Protein AF-A0A3B0PQB1-F1 (afdb_monomer)

Solvent-accessible surface area (backbone atoms only — not comparable to full-atom values): 3625 Å² total; per-residue (Å²): 139,88,86,90,73,97,54,83,54,46,32,48,31,55,50,38,37,76,68,68,76,29,94,44,72,64,50,30,43,52,50,59,70,77,40,90,43,28,50,74,91,35,75,64,88,51,50,73,43,73,43,43,85,90,64,49,77,85

Structure (mmCIF, N/CA/C/O backbone):
data_AF-A0A3B0PQB1-F1
#
_entry.id   AF-A0A3B0PQB1-F1
#
loop_
_atom_site.group_PDB
_atom_site.id
_atom_site.type_symbol
_atom_site.label_atom_id
_atom_site.label_alt_id
_atom_site.label_comp_id
_atom_site.label_asym_id
_atom_site.label_entity_id
_atom_site.label_seq_id
_atom_site.pdbx_PDB_ins_code
_atom_site.Cartn_x
_atom_site.Cartn_y
_atom_site.Cartn_z
_atom_s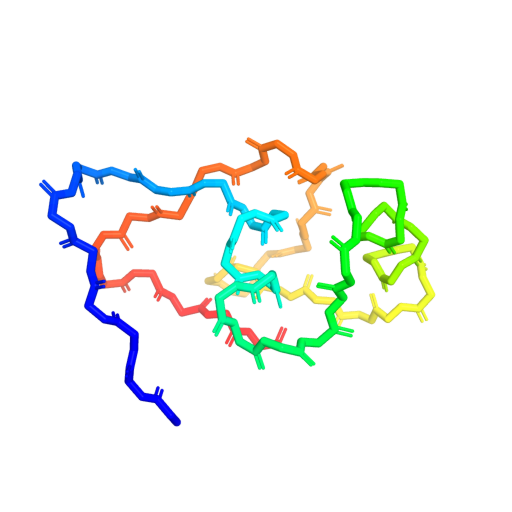ite.occupancy
_atom_site.B_iso_or_equiv
_atom_site.auth_seq_id
_atom_site.auth_comp_id
_atom_site.auth_asym_id
_atom_site.auth_atom_id
_atom_site.pdbx_PDB_model_num
ATOM 1 N N . MET A 1 1 ? -11.094 -10.296 -6.109 1.00 72.38 1 MET A N 1
ATOM 2 C CA . MET A 1 1 ? -10.179 -11.026 -5.197 1.00 72.38 1 MET A CA 1
ATOM 3 C C . MET A 1 1 ? -10.440 -10.561 -3.772 1.00 72.38 1 MET A C 1
ATOM 5 O O . MET A 1 1 ? -10.744 -9.389 -3.607 1.00 72.38 1 MET A O 1
ATOM 9 N N . VAL A 1 2 ? -10.348 -11.431 -2.762 1.00 77.56 2 VAL A N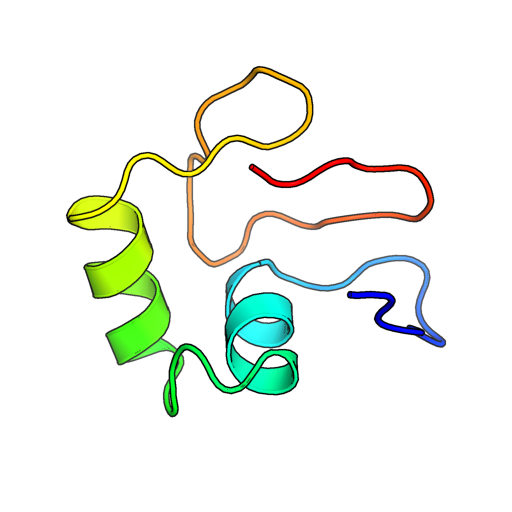 1
ATOM 10 C CA . VAL A 1 2 ? -10.547 -11.051 -1.348 1.00 77.56 2 VAL A CA 1
ATOM 11 C C . VAL A 1 2 ? -9.229 -11.224 -0.596 1.00 77.56 2 VAL A C 1
ATOM 13 O O . VAL A 1 2 ? -8.675 -12.320 -0.589 1.00 77.56 2 VAL A O 1
ATOM 16 N N . ILE A 1 3 ? -8.729 -10.156 0.032 1.00 80.94 3 ILE A N 1
ATOM 17 C CA . ILE A 1 3 ? -7.522 -10.180 0.873 1.00 80.94 3 ILE A CA 1
ATOM 18 C C . ILE A 1 3 ? -7.952 -10.015 2.331 1.00 80.94 3 ILE A C 1
ATOM 20 O O . ILE A 1 3 ? -8.585 -9.022 2.682 1.00 80.94 3 ILE A O 1
ATOM 24 N N . LYS A 1 4 ? -7.600 -10.982 3.183 1.00 82.75 4 LYS A N 1
ATOM 25 C CA . LYS A 1 4 ? -7.826 -10.896 4.632 1.00 82.75 4 LYS A CA 1
ATOM 26 C C . LYS A 1 4 ? -6.631 -10.214 5.297 1.00 82.75 4 LYS A C 1
ATOM 28 O O . LYS A 1 4 ? -5.490 -10.592 5.040 1.00 82.75 4 LYS A O 1
ATOM 33 N N . ILE A 1 5 ? -6.902 -9.242 6.161 1.00 85.50 5 ILE A N 1
ATOM 34 C CA . ILE A 1 5 ? -5.905 -8.594 7.017 1.00 85.50 5 ILE A CA 1
ATOM 35 C C . ILE A 1 5 ? -6.315 -8.780 8.479 1.00 85.50 5 ILE A C 1
ATOM 37 O O . ILE A 1 5 ? -7.497 -8.706 8.799 1.00 85.50 5 ILE A O 1
ATOM 41 N N . ASN A 1 6 ? -5.342 -9.029 9.356 1.00 85.38 6 ASN A N 1
ATOM 42 C CA . ASN A 1 6 ? -5.568 -9.199 10.801 1.00 85.38 6 ASN A CA 1
ATOM 43 C C . ASN A 1 6 ? -5.252 -7.917 11.592 1.00 85.38 6 ASN A C 1
ATOM 45 O O . ASN A 1 6 ? -5.165 -7.936 12.815 1.00 85.38 6 ASN A O 1
ATOM 49 N N . THR A 1 7 ? -5.016 -6.814 10.885 1.00 90.12 7 THR A N 1
ATOM 50 C CA . THR A 1 7 ? -4.708 -5.496 11.438 1.00 90.12 7 THR A CA 1
ATOM 51 C C . THR A 1 7 ? -5.841 -4.535 11.107 1.00 90.12 7 THR A C 1
ATOM 53 O O . THR A 1 7 ? -6.515 -4.694 10.093 1.00 90.12 7 THR A O 1
ATOM 56 N N . GLU A 1 8 ? -6.013 -3.487 11.913 1.00 90.88 8 GLU A N 1
ATOM 57 C CA . GLU A 1 8 ? -7.031 -2.450 11.665 1.00 90.88 8 GLU A CA 1
ATOM 58 C C . GLU A 1 8 ? -6.857 -1.745 10.310 1.00 90.88 8 GLU A C 1
ATOM 60 O O . GLU A 1 8 ? -7.805 -1.213 9.732 1.00 90.88 8 GLU A O 1
ATOM 65 N N . SER A 1 9 ? -5.623 -1.706 9.801 1.00 93.69 9 SER A N 1
ATOM 66 C CA . SER A 1 9 ? -5.313 -1.163 8.484 1.00 93.6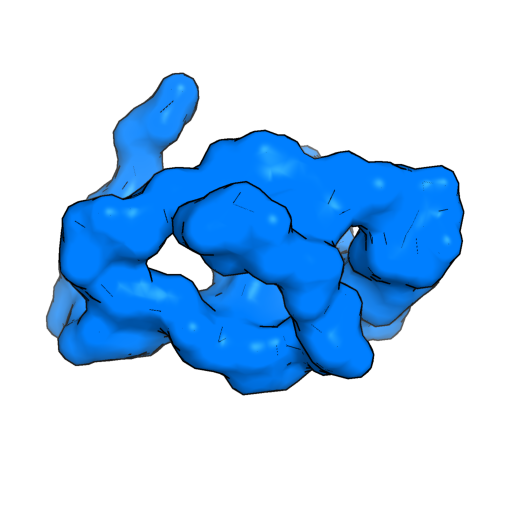9 9 SER A CA 1
ATOM 67 C C . SER A 1 9 ? -4.076 -1.808 7.871 1.00 93.69 9 SER A C 1
ATOM 69 O O . SER A 1 9 ? -3.234 -2.378 8.571 1.00 93.69 9 SER A O 1
ATOM 71 N N . ILE A 1 10 ? -3.945 -1.662 6.558 1.00 94.38 10 ILE A N 1
ATOM 72 C CA . ILE A 1 10 ? -2.775 -2.048 5.770 1.00 94.38 10 ILE A CA 1
ATOM 73 C C . ILE A 1 10 ? -2.391 -0.904 4.828 1.00 94.38 10 ILE A C 1
ATOM 75 O O . ILE A 1 10 ? -3.252 -0.157 4.377 1.00 94.38 10 ILE A O 1
ATOM 79 N N . LYS A 1 11 ? -1.106 -0.724 4.506 1.00 95.25 11 LYS A N 1
ATOM 80 C CA . LYS A 1 11 ? -0.713 0.260 3.482 1.00 95.25 11 LYS A CA 1
ATOM 81 C C . LYS A 1 11 ? -1.030 -0.265 2.082 1.00 95.25 11 LYS A C 1
ATOM 83 O O . LYS A 1 11 ? -0.826 -1.449 1.828 1.00 95.25 11 LYS A O 1
ATOM 88 N N . ILE A 1 12 ? -1.386 0.610 1.141 1.00 94.94 12 ILE A N 1
ATOM 89 C CA . ILE A 1 12 ? -1.587 0.231 -0.271 1.00 94.94 12 ILE A CA 1
ATOM 90 C C . ILE A 1 12 ? -0.368 -0.499 -0.854 1.00 94.94 12 ILE A C 1
ATOM 92 O O . ILE A 1 12 ? -0.523 -1.524 -1.502 1.00 94.94 12 ILE A O 1
ATOM 96 N N . SER A 1 13 ? 0.858 -0.068 -0.540 1.00 94.94 13 SER A N 1
ATOM 97 C CA . SER A 1 13 ? 2.067 -0.781 -0.985 1.00 94.94 13 SER A CA 1
ATOM 98 C C . SER A 1 13 ? 2.164 -2.211 -0.454 1.00 94.94 13 SER A C 1
ATOM 100 O O . SER A 1 13 ? 2.671 -3.088 -1.143 1.00 94.94 13 SER A O 1
ATOM 102 N N . GLN A 1 14 ? 1.676 -2.470 0.758 1.00 94.12 14 GLN A N 1
ATOM 103 C CA . GLN A 1 14 ? 1.618 -3.824 1.305 1.00 94.12 14 GLN A CA 1
ATOM 104 C C . GLN A 1 14 ? 0.470 -4.619 0.675 1.00 94.12 14 GLN A C 1
ATOM 106 O O . GLN A 1 14 ? 0.659 -5.794 0.382 1.00 94.12 14 GLN A O 1
ATOM 111 N N . LEU A 1 15 ? -0.676 -3.983 0.410 1.00 93.25 15 LEU A N 1
ATOM 112 C CA . LEU A 1 15 ? -1.794 -4.608 -0.298 1.00 93.25 15 LEU A CA 1
ATOM 113 C C . LEU A 1 15 ? -1.378 -5.067 -1.703 1.00 93.25 15 LEU A C 1
ATOM 115 O O . LEU A 1 15 ? -1.598 -6.223 -2.046 1.00 93.25 15 LEU A O 1
ATOM 119 N N . LEU A 1 16 ? -0.712 -4.202 -2.476 1.00 93.69 16 LEU A N 1
ATOM 120 C CA . LEU A 1 16 ? -0.202 -4.520 -3.816 1.00 93.69 16 LEU A CA 1
ATOM 121 C C . LEU A 1 16 ? 0.795 -5.686 -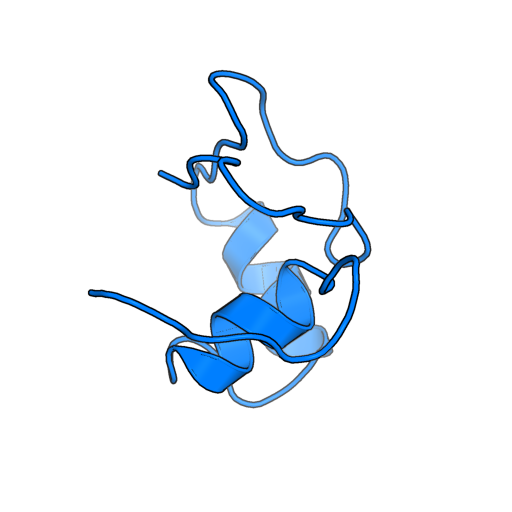3.790 1.00 93.69 16 LEU A C 1
ATOM 123 O O . LEU A 1 16 ? 0.778 -6.540 -4.676 1.00 93.69 16 LEU A O 1
ATOM 127 N N . LYS A 1 17 ? 1.625 -5.770 -2.742 1.00 93.81 17 LYS A N 1
ATOM 128 C CA . LYS A 1 17 ? 2.509 -6.922 -2.524 1.00 93.81 17 LYS A CA 1
ATOM 129 C C . LYS A 1 17 ? 1.741 -8.204 -2.215 1.00 93.81 17 LYS A C 1
ATOM 131 O O . LYS A 1 17 ? 2.033 -9.240 -2.799 1.00 93.81 17 LYS A O 1
ATOM 136 N N . LEU 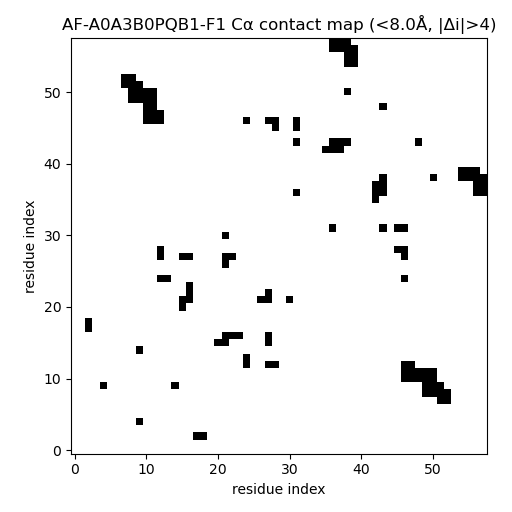A 1 18 ? 0.758 -8.151 -1.315 1.00 91.69 18 LEU A N 1
ATOM 137 C CA . LEU A 1 18 ? -0.081 -9.313 -0.993 1.00 91.69 18 LEU A CA 1
ATOM 138 C C . LEU A 1 18 ? -0.883 -9.789 -2.210 1.00 91.69 18 LEU A C 1
ATOM 140 O O . LEU A 1 18 ? -1.087 -10.988 -2.378 1.00 91.69 18 LEU A O 1
ATOM 144 N N . ALA A 1 19 ? -1.276 -8.857 -3.079 1.00 91.50 19 ALA A N 1
ATOM 145 C CA . ALA A 1 19 ? -1.929 -9.129 -4.351 1.00 91.50 19 AL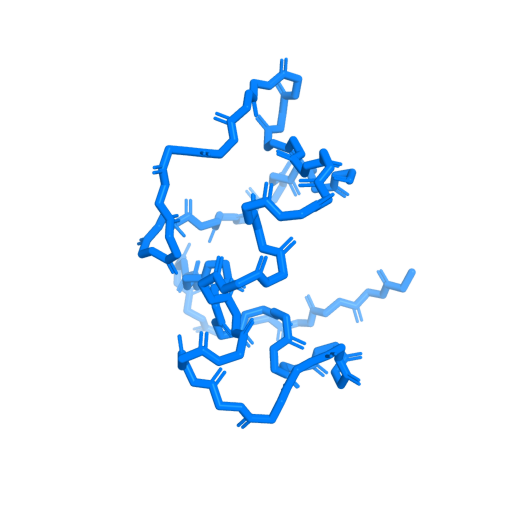A A CA 1
ATOM 146 C C . ALA A 1 19 ? -0.984 -9.655 -5.445 1.00 91.50 19 ALA A C 1
ATOM 148 O O . ALA A 1 19 ? -1.455 -9.969 -6.533 1.00 91.50 19 ALA A O 1
ATOM 149 N N . ARG A 1 20 ? 0.328 -9.753 -5.173 1.00 92.94 20 ARG A N 1
ATOM 150 C CA . ARG A 1 20 ? 1.374 -10.130 -6.143 1.00 92.94 20 ARG A CA 1
ATOM 151 C C . ARG A 1 20 ? 1.418 -9.232 -7.388 1.00 92.94 20 ARG A C 1
ATOM 153 O O . ARG A 1 20 ? 1.817 -9.678 -8.455 1.00 92.94 20 ARG A O 1
ATOM 160 N N . ILE A 1 21 ? 1.022 -7.967 -7.241 1.00 93.50 21 ILE A N 1
ATOM 161 C CA . ILE A 1 21 ? 1.100 -6.951 -8.304 1.00 93.50 21 ILE A CA 1
ATOM 162 C C . ILE A 1 21 ? 2.501 -6.328 -8.338 1.00 93.50 21 ILE A C 1
ATOM 164 O O . ILE A 1 21 ? 3.008 -5.969 -9.394 1.00 93.50 21 ILE A O 1
ATOM 168 N N . THR A 1 22 ? 3.145 -6.203 -7.174 1.00 95.56 22 THR A N 1
ATOM 169 C CA . THR A 1 22 ? 4.495 -5.636 -7.049 1.00 95.56 22 THR A CA 1
ATOM 170 C C . THR A 1 22 ? 5.327 -6.412 -6.040 1.00 95.56 22 THR A C 1
ATOM 172 O O . THR A 1 22 ? 4.786 -6.837 -5.021 1.00 95.56 22 THR A O 1
ATOM 175 N N . ASP A 1 23 ? 6.644 -6.481 -6.234 1.00 92.56 23 ASP A N 1
ATOM 176 C CA . ASP A 1 23 ? 7.537 -7.226 -5.330 1.00 92.56 23 ASP A CA 1
ATOM 177 C C . ASP A 1 23 ? 8.152 -6.360 -4.220 1.00 92.56 23 ASP A C 1
ATOM 179 O O . ASP A 1 23 ? 8.399 -6.811 -3.094 1.00 92.56 23 ASP A O 1
ATOM 183 N N . THR A 1 24 ? 8.374 -5.073 -4.501 1.00 93.25 24 THR A N 1
ATOM 184 C CA . THR A 1 24 ? 9.055 -4.145 -3.589 1.00 93.25 24 THR A CA 1
ATOM 185 C C . THR A 1 24 ? 8.219 -2.906 -3.297 1.00 93.25 24 THR A C 1
ATOM 187 O O . THR A 1 24 ? 7.348 -2.502 -4.065 1.00 93.25 24 THR A O 1
ATOM 190 N N . GLY A 1 25 ? 8.519 -2.235 -2.180 1.00 84.94 25 GLY A N 1
ATOM 191 C CA . GLY A 1 25 ? 7.887 -0.953 -1.862 1.00 84.94 25 GLY A CA 1
ATOM 192 C C . GLY A 1 25 ? 8.265 0.174 -2.834 1.00 84.94 25 GLY A C 1
ATOM 193 O O . GLY A 1 25 ? 7.548 1.171 -2.890 1.00 84.94 25 GLY A O 1
ATOM 194 N N . GLY A 1 26 ? 9.378 0.035 -3.566 1.00 91.69 26 GLY A N 1
ATOM 195 C CA . GLY A 1 26 ? 9.762 0.931 -4.658 1.00 91.69 26 GLY A CA 1
ATOM 196 C C . GLY A 1 26 ? 8.899 0.701 -5.896 1.00 91.69 26 GLY A C 1
ATOM 197 O O . GLY A 1 26 ? 8.312 1.651 -6.400 1.00 91.69 26 GLY A O 1
ATOM 198 N N . ALA A 1 27 ? 8.723 -0.559 -6.305 1.00 94.75 27 ALA A N 1
ATOM 199 C CA . ALA A 1 27 ? 7.836 -0.934 -7.407 1.00 94.75 27 ALA A CA 1
ATOM 200 C C . ALA A 1 27 ? 6.387 -0.474 -7.164 1.00 94.75 27 ALA A C 1
ATOM 202 O O . ALA A 1 27 ? 5.771 0.099 -8.053 1.00 94.75 27 ALA A O 1
ATOM 203 N N . ALA A 1 28 ? 5.882 -0.594 -5.931 1.00 95.19 28 ALA A N 1
ATOM 204 C CA . ALA A 1 28 ? 4.569 -0.061 -5.554 1.00 95.19 28 ALA A CA 1
ATOM 205 C C . ALA A 1 28 ? 4.438 1.459 -5.746 1.00 95.19 28 ALA A C 1
ATOM 207 O O . ALA A 1 28 ? 3.347 1.947 -6.020 1.00 95.19 28 ALA A O 1
ATOM 208 N N . LYS A 1 29 ? 5.529 2.223 -5.594 1.00 93.62 29 LYS A N 1
ATOM 209 C CA . LYS A 1 29 ? 5.511 3.666 -5.867 1.00 93.62 29 LYS A CA 1
ATOM 210 C C . LYS A 1 29 ? 5.293 3.917 -7.357 1.00 93.62 29 LYS A C 1
ATOM 212 O O . LYS A 1 29 ? 4.381 4.658 -7.694 1.00 93.62 29 LYS A O 1
ATOM 217 N N . TYR A 1 30 ? 6.116 3.296 -8.201 1.00 94.44 30 TYR A N 1
ATOM 218 C CA . TYR A 1 30 ? 6.044 3.457 -9.654 1.00 94.44 30 TYR A CA 1
ATOM 219 C C . TYR A 1 30 ? 4.693 2.991 -10.196 1.00 94.44 30 TYR A C 1
ATOM 221 O O . TYR A 1 30 ? 4.039 3.741 -10.908 1.00 94.44 30 TYR A O 1
ATOM 229 N N . PHE A 1 31 ? 4.202 1.838 -9.733 1.00 94.38 31 PHE A N 1
ATOM 230 C CA . PHE A 1 31 ? 2.885 1.325 -10.104 1.00 94.38 31 PHE A CA 1
ATOM 231 C C . PHE A 1 31 ? 1.763 2.341 -9.844 1.00 94.38 31 PHE A C 1
ATOM 233 O O . PHE A 1 31 ? 0.958 2.594 -10.732 1.00 94.38 31 PHE A O 1
ATOM 240 N N . LEU A 1 32 ? 1.735 2.968 -8.661 1.00 93.62 32 LEU A N 1
ATOM 241 C CA . LEU A 1 32 ? 0.733 3.987 -8.309 1.00 93.62 32 LEU A CA 1
ATOM 242 C C . LEU A 1 32 ? 0.902 5.315 -9.068 1.00 93.62 32 LEU A C 1
ATOM 244 O O . LEU A 1 32 ? -0.015 6.132 -9.075 1.00 93.62 32 LEU A O 1
ATOM 248 N N . GLN A 1 33 ? 2.080 5.573 -9.642 1.00 92.31 33 GLN A N 1
ATOM 249 C CA . GLN A 1 33 ? 2.325 6.754 -10.473 1.00 92.31 33 GLN A CA 1
ATOM 250 C C . GLN A 1 33 ? 1.898 6.521 -11.926 1.00 92.31 33 GLN A C 1
ATOM 252 O O . GLN A 1 33 ? 1.378 7.442 -12.549 1.00 92.31 33 GLN A O 1
ATOM 257 N N . GLU A 1 34 ? 2.109 5.310 -12.443 1.00 94.06 34 GLU A N 1
ATOM 258 C CA . GLU A 1 34 ? 1.812 4.933 -13.830 1.00 94.06 34 GLU A CA 1
ATOM 259 C C . GLU A 1 34 ? 0.365 4.477 -14.038 1.00 94.06 34 GLU A C 1
ATOM 261 O O . GLU A 1 34 ? -0.170 4.622 -15.133 1.00 94.06 34 GLU A O 1
ATOM 266 N N . ASN A 1 35 ? -0.278 3.955 -12.992 1.00 92.44 35 ASN A N 1
ATOM 267 C CA . ASN A 1 35 ? -1.652 3.469 -13.044 1.00 92.44 35 ASN A CA 1
ATOM 268 C C . ASN A 1 35 ? -2.574 4.393 -12.250 1.00 92.44 35 ASN A C 1
ATOM 270 O O . ASN A 1 35 ? -2.217 4.908 -11.186 1.00 92.44 35 ASN A O 1
ATOM 274 N N . GLU A 1 36 ? -3.790 4.577 -12.752 1.00 92.38 36 GLU A N 1
ATOM 275 C CA . GLU A 1 36 ? -4.841 5.241 -11.997 1.00 92.38 36 GLU A CA 1
ATOM 276 C C . GLU A 1 36 ? -5.398 4.264 -10.964 1.00 92.38 36 GLU A C 1
ATOM 278 O O . GLU A 1 36 ? -6.091 3.315 -11.306 1.00 92.38 36 GLU A O 1
ATOM 283 N N . VAL A 1 37 ? -5.045 4.491 -9.699 1.00 93.00 37 VAL A N 1
ATOM 284 C CA . VAL A 1 37 ? -5.541 3.697 -8.572 1.00 93.00 37 VAL A CA 1
ATOM 285 C C . VAL A 1 37 ? -6.340 4.598 -7.646 1.00 93.00 37 VAL A C 1
ATOM 287 O O . VAL A 1 37 ? -5.872 5.671 -7.230 1.00 93.00 37 VAL A O 1
ATOM 290 N N . MET A 1 38 ? -7.546 4.156 -7.307 1.00 94.19 38 MET A N 1
ATOM 291 C CA . MET A 1 38 ? -8.492 4.924 -6.504 1.00 94.19 38 MET A CA 1
ATOM 292 C C . MET A 1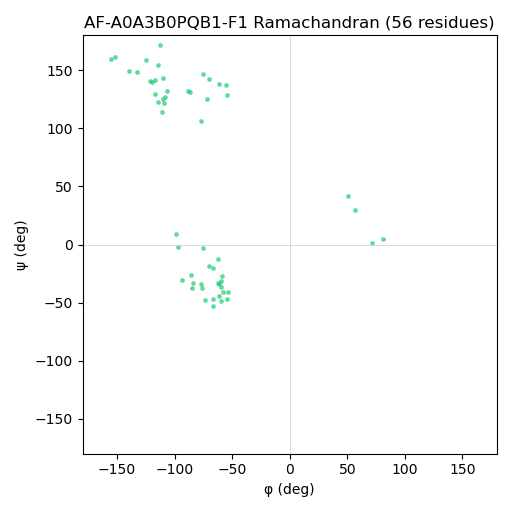 38 ? -8.841 4.186 -5.218 1.00 94.19 38 MET A C 1
ATOM 294 O O . MET A 1 38 ? -9.068 2.984 -5.212 1.00 94.19 38 MET A O 1
ATOM 298 N N . LEU A 1 39 ? -8.936 4.931 -4.121 1.00 94.12 39 LEU A N 1
ATOM 299 C CA . LEU A 1 39 ? -9.451 4.470 -2.840 1.00 94.12 39 LEU A CA 1
ATOM 300 C C . LEU A 1 39 ? -10.784 5.173 -2.577 1.00 94.12 39 LEU A C 1
ATOM 302 O O . LEU A 1 39 ? -10.815 6.394 -2.418 1.00 94.12 39 LEU A O 1
ATOM 306 N N . ASN A 1 40 ? -11.884 4.419 -2.546 1.00 92.94 40 ASN A N 1
ATOM 307 C CA . ASN A 1 40 ? -13.238 4.945 -2.327 1.00 92.94 40 ASN A CA 1
ATOM 308 C C . ASN A 1 40 ? -13.592 6.128 -3.249 1.00 92.94 40 ASN A C 1
ATOM 310 O O . ASN A 1 40 ? -14.137 7.138 -2.804 1.00 92.94 40 ASN A O 1
ATOM 314 N N . GLY A 1 41 ? -13.224 6.047 -4.529 1.00 92.62 41 GLY A N 1
ATOM 315 C CA . GLY A 1 41 ? -13.509 7.118 -5.486 1.00 92.62 41 GLY A CA 1
ATOM 316 C C . GLY A 1 41 ? -12.533 8.305 -5.440 1.00 92.62 41 GLY A C 1
ATOM 317 O O . GLY A 1 41 ? -12.737 9.276 -6.162 1.00 92.62 41 GLY A O 1
ATOM 318 N N . LYS A 1 42 ? -11.464 8.250 -4.632 1.00 92.19 42 LYS A N 1
ATOM 319 C CA . LYS A 1 42 ? -10.431 9.297 -4.566 1.00 92.19 42 LYS A CA 1
ATOM 320 C C . LYS A 1 42 ? -9.075 8.765 -5.002 1.00 92.19 42 LYS A C 1
ATOM 322 O O . LYS A 1 42 ? -8.706 7.646 -4.655 1.00 92.19 42 LYS A O 1
ATOM 327 N N . ARG A 1 43 ? -8.306 9.581 -5.724 1.00 91.00 43 ARG A N 1
ATOM 328 C CA . ARG A 1 43 ? -6.947 9.215 -6.135 1.00 91.00 43 ARG A CA 1
ATOM 329 C C . ARG A 1 43 ? -6.061 8.980 -4.913 1.00 91.00 43 ARG A C 1
ATOM 331 O O . ARG A 1 43 ? -6.112 9.735 -3.943 1.00 91.00 43 ARG A O 1
ATOM 338 N N . ILE A 1 44 ? -5.240 7.937 -4.969 1.00 91.75 44 ILE A N 1
ATOM 339 C CA . ILE A 1 44 ? -4.295 7.639 -3.895 1.00 91.75 44 ILE A CA 1
ATOM 340 C C . ILE A 1 44 ? -3.163 8.672 -3.894 1.00 91.75 44 ILE A C 1
ATOM 342 O O . ILE A 1 44 ? -2.469 8.857 -4.888 1.00 91.75 44 ILE A O 1
ATOM 346 N N . GLU A 1 45 ? -2.949 9.314 -2.747 1.00 82.62 45 GLU A N 1
ATOM 347 C CA . GLU A 1 45 ? -1.906 10.334 -2.579 1.00 82.62 45 GLU A CA 1
ATOM 348 C C . GLU A 1 45 ? -0.502 9.732 -2.432 1.00 82.62 45 GLU A C 1
ATOM 350 O O . GLU A 1 45 ? 0.488 10.321 -2.864 1.00 82.62 45 GLU A O 1
ATOM 355 N N . SER A 1 46 ? -0.378 8.559 -1.794 1.00 91.25 46 SER A N 1
ATOM 356 C CA . SER A 1 46 ? 0.928 7.936 -1.571 1.00 91.25 46 SER A CA 1
ATOM 357 C C . SER A 1 46 ? 0.875 6.418 -1.395 1.00 91.25 46 SER A C 1
ATOM 359 O O . SER A 1 46 ? -0.110 5.836 -0.945 1.00 91.25 46 SER A O 1
ATOM 361 N N . LYS A 1 47 ? 2.024 5.765 -1.602 1.00 91.31 47 LYS A N 1
ATOM 362 C CA . LYS A 1 47 ? 2.220 4.330 -1.319 1.00 91.31 47 LYS A CA 1
ATOM 363 C C . LYS A 1 47 ? 2.050 3.941 0.160 1.00 91.31 47 LYS A C 1
ATOM 365 O O . LYS A 1 47 ? 2.025 2.752 0.493 1.00 91.31 47 LYS A O 1
ATOM 370 N N . SER A 1 48 ? 2.005 4.933 1.049 1.00 94.44 48 SER A N 1
ATOM 371 C CA . SER A 1 48 ? 1.825 4.773 2.493 1.00 94.44 48 SER A CA 1
ATOM 372 C C . SER A 1 48 ? 0.373 4.967 2.934 1.00 94.44 48 SER A C 1
ATOM 374 O O . SER A 1 48 ? 0.101 4.800 4.124 1.00 94.44 48 SER A O 1
ATOM 376 N N . THR A 1 49 ? -0.543 5.292 2.012 1.00 95.19 49 THR A N 1
ATOM 377 C CA . THR A 1 49 ? -1.976 5.422 2.294 1.00 95.19 49 THR A CA 1
ATOM 378 C C . THR A 1 49 ? -2.500 4.143 2.938 1.00 95.19 49 THR A C 1
ATOM 380 O O . THR A 1 49 ? -2.237 3.038 2.456 1.00 95.19 49 THR A O 1
ATOM 383 N N . LYS A 1 50 ? -3.193 4.309 4.068 1.00 95.06 50 LYS A N 1
AT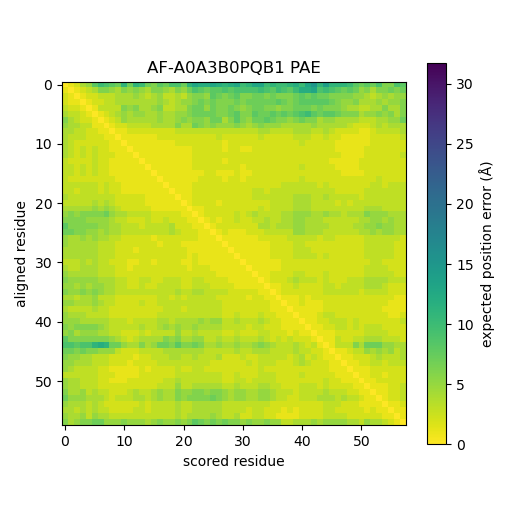OM 384 C CA . LYS A 1 50 ? -3.773 3.219 4.853 1.00 95.06 50 LYS A CA 1
ATOM 385 C C . LYS A 1 50 ? -5.157 2.871 4.314 1.00 95.06 50 LYS A C 1
ATOM 387 O O . LYS A 1 50 ? -5.990 3.757 4.168 1.00 95.06 50 LYS A O 1
ATOM 392 N N . ILE A 1 51 ? -5.368 1.584 4.102 1.00 93.31 51 ILE A N 1
ATOM 393 C CA . ILE A 1 51 ? -6.608 0.940 3.687 1.00 93.31 51 ILE A CA 1
ATOM 394 C C . ILE A 1 51 ? -7.152 0.211 4.905 1.00 93.31 51 ILE A C 1
ATOM 396 O O . ILE A 1 51 ? -6.402 -0.478 5.604 1.00 93.31 51 ILE A O 1
ATOM 400 N N . ARG A 1 52 ? -8.432 0.398 5.177 1.00 92.31 52 ARG A N 1
ATOM 401 C CA . ARG A 1 52 ? -9.153 -0.178 6.308 1.00 92.31 52 ARG A CA 1
ATOM 402 C C . ARG A 1 52 ? -10.189 -1.177 5.817 1.00 92.31 52 ARG A C 1
ATOM 404 O O . ARG A 1 52 ? -10.440 -1.322 4.623 1.00 92.31 52 ARG A O 1
ATOM 411 N N . GLN A 1 53 ? -10.790 -1.885 6.762 1.00 86.69 53 GLN A N 1
ATOM 412 C CA . GLN A 1 53 ? -11.933 -2.735 6.467 1.00 86.69 53 GLN A CA 1
ATO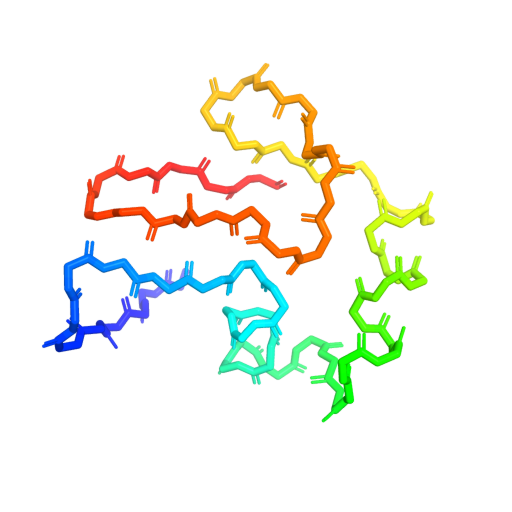M 413 C C . GLN A 1 53 ? -13.042 -1.918 5.779 1.00 86.69 53 GLN A C 1
ATOM 415 O O . GLN A 1 53 ? -13.330 -0.800 6.197 1.00 86.69 53 GLN A O 1
ATOM 420 N N . ASN A 1 54 ? -13.657 -2.504 4.747 1.00 86.38 54 ASN A N 1
ATOM 421 C CA . ASN A 1 54 ? -14.695 -1.913 3.886 1.00 86.38 54 ASN A CA 1
ATOM 422 C C . ASN A 1 54 ? -14.232 -0.823 2.906 1.00 86.38 54 ASN A C 1
ATOM 424 O O . ASN A 1 54 ? -15.061 -0.321 2.150 1.00 86.38 54 ASN A O 1
ATOM 428 N N . ASP A 1 55 ? -12.940 -0.493 2.858 1.00 90.69 55 ASP A N 1
ATOM 429 C CA . ASP A 1 55 ? -12.414 0.342 1.780 1.00 90.69 55 ASP A CA 1
ATOM 430 C C . ASP A 1 55 ? -12.412 -0.423 0.447 1.00 90.69 55 ASP A C 1
ATOM 432 O O . ASP A 1 55 ? -12.093 -1.615 0.389 1.00 90.69 55 ASP A O 1
ATOM 436 N N . ILE A 1 56 ? -12.717 0.287 -0.638 1.00 88.25 56 ILE A N 1
ATOM 437 C CA . ILE A 1 56 ? -12.712 -0.240 -2.003 1.00 88.25 56 ILE A CA 1
ATOM 438 C C . ILE A 1 56 ? -11.545 0.378 -2.771 1.00 88.25 56 ILE A C 1
ATOM 440 O O . ILE A 1 56 ? -11.429 1.603 -2.856 1.00 88.25 56 ILE A O 1
ATOM 444 N N . VAL A 1 57 ? -10.700 -0.484 -3.342 1.00 89.88 57 VAL A N 1
ATOM 445 C CA . VAL A 1 57 ? -9.597 -0.102 -4.232 1.00 89.88 57 VAL A CA 1
ATOM 446 C C . VAL A 1 57 ? -9.943 -0.512 -5.659 1.00 89.88 57 VAL A C 1
ATOM 448 O O . VAL A 1 57 ? -10.270 -1.680 -5.880 1.00 89.88 57 VAL A O 1
ATOM 451 N N . TRP A 1 58 ? -9.859 0.442 -6.584 1.00 85.94 58 TRP A N 1
ATOM 452 C CA . TRP A 1 58 ? -9.999 0.248 -8.030 1.00 85.94 58 TRP A CA 1
ATOM 453 C C . TRP A 1 58 ? -8.650 0.447 -8.704 1.00 85.94 58 TRP A C 1
ATOM 455 O O . TRP A 1 58 ? -7.957 1.416 -8.304 1.00 85.94 58 TRP A O 1
#

Radius of gyration: 10.51 Å; Cα contacts (8 Å, |Δi|>4): 67; chains: 1; bounding box: 24×21×26 Å

Foldseek 3Di:
DDDDDPDQKDFQLVVCCVVVVDPDLVRLQVCLVVDQKDKPNHRDPGSRDIDGPPIDID

Organism: NCBI:txid53558

Secondary structure (DSSP, 8-state):
-----SSSEEEHHHHHHHTTS-SSHHHHHHHHHHS--EETTEE---TT-EEETT--B-

Nearest PDB structures (foldseek):
  1h3f-assembly1_A  TM=7.005E-01  e=2.733E-03  Thermus thermophilus HB27
  4v5z-assembly1_Ad  TM=7.475E-01  e=3.618E-02  Canis lupus familiaris
  1h3f-assembly1_B  TM=6.853E-01  e=3.158E-02  Thermus thermophilus HB27
  1h3e-assembly1_A-2  TM=7.084E-01  e=6.671E-02  Thermus thermophilus HB27
  2cqj-assembly1_A  TM=7.246E-01  e=1.003E-01  Homo sapiens

Mean predicted aligned error: 3.03 Å

InterPro domains:
  IPR036986 RNA-binding S4 domain superfamily [G3DSA:3.10.290.10] (1-58)

pLDDT: mean 91.1, std 4.64, range [72.38, 95.56]

Sequence (58 aa):
MVIKINTESIKISQLLKLARITDTGGAAKYFLQENEVMLNGKRIESKSTKIRQNDIVW